Protein AF-A0A962M1P6-F1 (afdb_monomer_lite)

Sequence (74 aa):
IMGANYDSAIMAGGHCGFGLGATPTAVANMEAITRRYGASPQAFLVVPLMGAFFIDFLNALVIQGYLALPVFGF

Radius of gyration: 16.38 Å; chains: 1; bounding box: 33×21×49 Å

Structure (mmCIF, N/CA/C/O backbone):
data_AF-A0A962M1P6-F1
#
_entry.id   AF-A0A962M1P6-F1
#
loop_
_atom_site.group_PDB
_atom_site.id
_atom_site.type_symbol
_atom_site.label_atom_id
_atom_site.label_alt_id
_atom_site.label_comp_id
_atom_site.label_asym_id
_atom_site.label_entity_id
_atom_site.label_seq_id
_atom_site.pdbx_PDB_ins_code
_atom_site.Cartn_x
_atom_site.Cartn_y
_atom_site.Cartn_z
_atom_site.occupancy
_atom_site.B_iso_or_equiv
_atom_site.auth_seq_id
_atom_site.auth_comp_id
_atom_site.auth_asym_id
_atom_site.auth_atom_id
_atom_site.pdbx_PDB_model_num
ATOM 1 N N . ILE A 1 1 ? -17.382 -8.219 -1.202 1.00 72.81 1 ILE A N 1
ATOM 2 C CA . ILE A 1 1 ? -16.145 -8.432 -1.998 1.00 72.81 1 ILE A CA 1
ATOM 3 C C . ILE A 1 1 ? -14.892 -8.098 -1.183 1.00 72.81 1 ILE A C 1
ATOM 5 O O . ILE A 1 1 ? -14.013 -8.938 -1.130 1.00 72.81 1 ILE A O 1
ATOM 9 N N . MET A 1 2 ? -14.823 -6.973 -0.458 1.00 77.69 2 MET A N 1
ATOM 10 C CA . MET A 1 2 ? -13.601 -6.557 0.265 1.00 77.69 2 MET A CA 1
ATOM 11 C C . MET A 1 2 ? -13.280 -7.311 1.581 1.00 77.69 2 MET A C 1
ATOM 13 O O . MET A 1 2 ? -12.407 -6.881 2.307 1.00 77.69 2 MET A O 1
ATOM 17 N N . GLY A 1 3 ? -13.929 -8.430 1.923 1.00 80.44 3 GLY A N 1
ATOM 18 C CA . GLY A 1 3 ? -13.570 -9.214 3.127 1.00 80.44 3 GLY A CA 1
ATOM 19 C C . GLY A 1 3 ? -14.309 -8.860 4.427 1.00 80.44 3 GLY A C 1
ATOM 20 O O . GLY A 1 3 ? -14.053 -9.495 5.439 1.00 80.44 3 GLY A O 1
ATOM 21 N N . ALA A 1 4 ? -15.258 -7.914 4.388 1.00 87.12 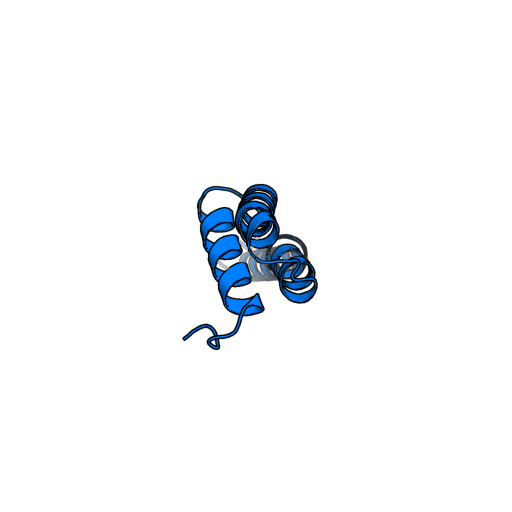4 ALA A N 1
ATOM 22 C CA . ALA A 1 4 ? -16.245 -7.631 5.448 1.00 87.12 4 ALA A CA 1
ATOM 23 C C . ALA A 1 4 ? -15.681 -7.294 6.849 1.00 87.12 4 ALA A C 1
ATOM 25 O O . ALA A 1 4 ? -16.405 -7.377 7.838 1.00 87.12 4 ALA A O 1
ATOM 26 N N . ASN A 1 5 ? -14.424 -6.850 6.926 1.00 92.12 5 ASN A N 1
ATOM 27 C CA . ASN A 1 5 ? -13.741 -6.511 8.178 1.00 92.12 5 ASN A CA 1
ATOM 28 C C . ASN A 1 5 ? -13.447 -5.008 8.268 1.00 92.12 5 ASN A C 1
ATOM 30 O O . ASN A 1 5 ? -13.387 -4.314 7.249 1.00 92.12 5 ASN A O 1
ATOM 34 N N . TYR A 1 6 ? -13.201 -4.500 9.476 1.00 92.31 6 TYR A N 1
ATOM 35 C CA . TYR A 1 6 ? -12.909 -3.080 9.696 1.00 92.31 6 TYR A CA 1
ATOM 36 C C . TYR A 1 6 ? -11.698 -2.583 8.891 1.00 92.31 6 TYR A C 1
ATOM 38 O O . TYR A 1 6 ? -11.787 -1.561 8.212 1.00 92.31 6 TYR A O 1
ATOM 46 N N . ASP A 1 7 ? -10.607 -3.353 8.865 1.00 92.81 7 ASP A N 1
ATOM 47 C CA . ASP A 1 7 ? -9.415 -2.997 8.087 1.00 92.81 7 ASP A CA 1
ATOM 48 C C . ASP A 1 7 ? -9.735 -2.871 6.597 1.00 92.81 7 ASP A C 1
ATOM 50 O O . ASP A 1 7 ? -9.281 -1.943 5.935 1.00 92.81 7 ASP A O 1
ATOM 54 N N . SER A 1 8 ? -10.594 -3.751 6.076 1.00 92.81 8 SER A N 1
ATOM 55 C CA . SER A 1 8 ? -11.020 -3.684 4.680 1.00 92.81 8 SER A CA 1
ATOM 56 C C . SER A 1 8 ? -11.921 -2.493 4.368 1.00 92.81 8 SER A C 1
ATOM 58 O O . SER A 1 8 ? -11.852 -1.948 3.268 1.00 92.81 8 SER A O 1
ATOM 60 N N . ALA A 1 9 ? -12.736 -2.055 5.332 1.00 93.44 9 ALA A N 1
ATOM 61 C CA . ALA A 1 9 ? -13.538 -0.846 5.196 1.00 93.44 9 ALA A CA 1
ATOM 62 C C . ALA A 1 9 ? -12.637 0.395 5.130 1.00 93.44 9 ALA A C 1
ATOM 64 O O . ALA A 1 9 ? -12.855 1.275 4.296 1.00 93.44 9 ALA A O 1
ATOM 65 N N . ILE A 1 10 ? -11.575 0.431 5.941 1.00 94.50 10 ILE A N 1
ATOM 66 C CA .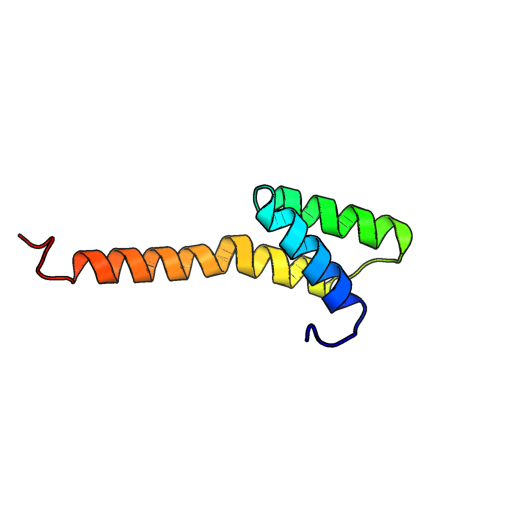 ILE A 1 10 ? -10.573 1.500 5.883 1.00 94.50 10 ILE A CA 1
ATOM 67 C C . ILE A 1 10 ? -9.784 1.437 4.580 1.00 94.50 10 ILE A C 1
ATOM 69 O O . ILE A 1 10 ? -9.611 2.472 3.947 1.00 94.50 10 ILE A O 1
ATOM 73 N N . MET A 1 11 ? -9.348 0.255 4.135 1.00 93.88 11 MET A N 1
ATOM 74 C CA . MET A 1 11 ? -8.666 0.104 2.844 1.00 93.88 11 MET A CA 1
ATOM 75 C C . MET A 1 11 ? -9.553 0.553 1.678 1.00 93.88 11 MET A C 1
ATOM 77 O O . MET A 1 11 ? -9.054 1.190 0.756 1.00 93.88 11 MET A O 1
ATOM 81 N N . ALA A 1 12 ? -10.863 0.293 1.724 1.00 93.44 12 ALA A N 1
ATOM 82 C CA . ALA A 1 12 ? -11.807 0.798 0.727 1.00 93.44 12 ALA A CA 1
ATOM 83 C C . ALA A 1 12 ? -11.919 2.333 0.768 1.00 93.44 12 ALA A C 1
ATOM 85 O O . ALA A 1 12 ? -11.876 2.978 -0.278 1.00 93.44 12 ALA A O 1
ATOM 86 N N . GLY A 1 13 ? -11.984 2.933 1.962 1.00 92.94 13 GLY A N 1
ATOM 87 C CA . GLY A 1 13 ? -11.925 4.390 2.127 1.00 92.94 13 GLY A CA 1
ATOM 88 C C . GLY A 1 13 ? -10.614 4.989 1.606 1.00 92.94 13 GLY A C 1
ATOM 89 O O . GLY A 1 13 ? -10.624 5.982 0.878 1.00 92.94 13 GLY A O 1
ATOM 90 N N . GLY A 1 14 ? -9.490 4.339 1.899 1.00 93.75 14 GLY A N 1
ATOM 91 C CA . GLY A 1 14 ? -8.174 4.682 1.370 1.00 93.75 14 GLY A CA 1
ATOM 92 C C . GLY A 1 14 ? -8.116 4.585 -0.147 1.00 93.75 14 GLY A C 1
ATOM 93 O O . GLY A 1 14 ? -7.632 5.507 -0.787 1.00 93.75 14 GLY A O 1
ATOM 94 N N . HIS A 1 15 ? -8.684 3.538 -0.741 1.00 92.81 15 HIS A N 1
ATOM 95 C CA . HIS A 1 15 ? -8.766 3.386 -2.190 1.00 92.81 15 HIS A CA 1
ATOM 96 C C . HIS A 1 15 ? -9.574 4.515 -2.845 1.00 92.81 15 HIS A C 1
ATOM 98 O O . HIS A 1 15 ? -9.110 5.115 -3.812 1.00 92.81 15 HIS A O 1
ATOM 104 N N . CYS A 1 16 ? -10.730 4.878 -2.279 1.00 93.19 16 CYS A N 1
ATOM 105 C CA . CYS A 1 16 ? -11.489 6.044 -2.736 1.00 93.19 16 CYS A CA 1
ATOM 106 C C . CYS A 1 16 ? -10.671 7.339 -2.610 1.00 93.19 16 CYS A C 1
ATOM 108 O O . CYS A 1 16 ? -10.673 8.160 -3.521 1.00 93.19 16 CYS A O 1
ATOM 110 N N . GLY A 1 17 ? -9.940 7.513 -1.503 1.00 92.62 17 GLY A N 1
ATOM 111 C CA . GLY A 1 17 ? -9.072 8.674 -1.291 1.00 92.62 17 GLY A CA 1
ATOM 112 C C . GLY A 1 17 ? -7.898 8.721 -2.271 1.00 92.62 17 GLY A C 1
ATOM 113 O O . GLY A 1 17 ? -7.560 9.791 -2.768 1.00 92.62 17 GLY A O 1
ATOM 114 N N . PHE A 1 18 ? -7.314 7.568 -2.599 1.00 90.69 18 PHE A N 1
ATOM 115 C CA . PHE A 1 18 ? -6.271 7.435 -3.611 1.00 90.69 18 PHE A CA 1
ATOM 116 C C . PHE A 1 18 ? -6.800 7.822 -4.994 1.00 90.69 18 PHE A C 1
ATOM 118 O O . PHE A 1 18 ? -6.170 8.611 -5.684 1.00 90.69 18 PHE A O 1
ATOM 125 N N . GLY A 1 19 ? -7.989 7.333 -5.367 1.00 89.31 19 GLY A N 1
ATOM 126 C CA . GLY A 1 19 ? -8.621 7.635 -6.655 1.00 89.31 19 GLY A CA 1
ATOM 127 C C . GLY A 1 19 ? -8.962 9.115 -6.865 1.00 89.31 19 GLY A C 1
ATOM 128 O O . GLY A 1 19 ? -9.045 9.562 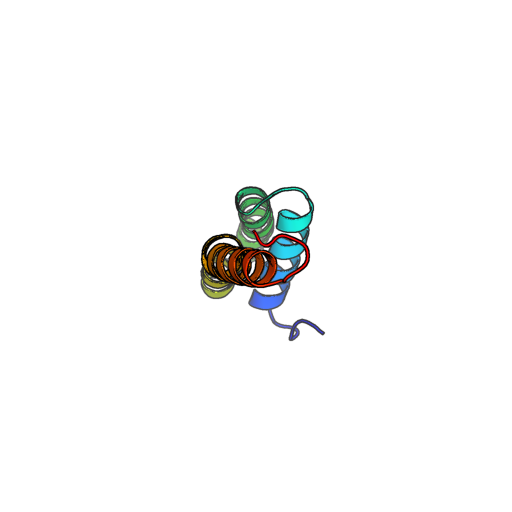-8.004 1.00 89.31 19 GLY A O 1
ATOM 129 N N . LEU A 1 20 ? -9.119 9.889 -5.787 1.00 91.00 20 LEU A N 1
ATOM 130 C CA . LEU A 1 20 ? -9.304 11.344 -5.848 1.00 91.00 20 LEU A CA 1
ATOM 131 C C . LEU A 1 20 ? -7.993 12.121 -6.054 1.00 91.00 20 LEU A C 1
ATOM 133 O O . LEU A 1 20 ? -8.037 13.322 -6.310 1.00 91.00 20 LEU A O 1
ATOM 137 N N . GLY A 1 21 ? -6.834 11.474 -5.923 1.00 89.31 21 GLY A N 1
ATOM 138 C CA . GLY A 1 21 ? -5.543 12.145 -6.006 1.00 89.31 21 GLY A CA 1
ATOM 139 C C . GLY A 1 21 ? -4.368 11.175 -5.983 1.00 89.31 21 GLY A C 1
ATOM 140 O O . GLY A 1 21 ? -3.994 10.621 -7.011 1.00 89.31 21 GLY A O 1
ATOM 141 N N . ALA A 1 22 ? -3.740 11.030 -4.817 1.00 88.81 22 ALA A N 1
ATOM 142 C CA . ALA A 1 22 ? -2.516 10.256 -4.637 1.00 88.81 22 ALA A CA 1
ATOM 143 C C . ALA A 1 22 ? -2.482 9.567 -3.257 1.00 88.81 22 ALA A C 1
ATOM 145 O O . ALA A 1 22 ? -3.418 9.637 -2.461 1.00 88.81 22 ALA A O 1
ATOM 146 N N . THR A 1 23 ? -1.368 8.923 -2.917 1.00 90.31 23 THR A N 1
ATOM 147 C CA . THR A 1 23 ? -1.150 8.304 -1.599 1.00 90.31 23 THR A CA 1
ATOM 148 C C . THR A 1 23 ? -1.487 9.208 -0.395 1.00 90.31 23 THR A C 1
ATOM 150 O O . THR A 1 23 ? -2.144 8.716 0.522 1.00 90.31 23 THR A O 1
ATOM 153 N N . PRO A 1 24 ? -1.153 10.519 -0.353 1.00 90.06 24 PRO A N 1
ATOM 154 C CA . PRO A 1 24 ? -1.534 11.370 0.781 1.00 90.06 24 PRO A CA 1
ATOM 155 C C . PRO A 1 24 ? -3.050 11.572 0.928 1.00 90.06 24 PRO A C 1
ATOM 157 O O . PRO A 1 24 ? -3.540 11.659 2.053 1.00 90.06 24 PRO A O 1
ATOM 160 N N . THR A 1 25 ? -3.818 11.600 -0.168 1.00 93.19 25 THR A N 1
ATOM 161 C CA . THR A 1 25 ? -5.286 11.718 -0.097 1.00 93.19 25 THR A CA 1
ATOM 162 C C . THR A 1 25 ? -5.931 10.406 0.350 1.00 93.19 25 THR A C 1
ATOM 164 O O . THR A 1 25 ? -6.928 10.428 1.071 1.00 93.19 25 THR A O 1
ATOM 167 N N . ALA A 1 26 ? -5.323 9.263 0.015 1.00 93.75 26 ALA A N 1
ATOM 168 C CA . ALA A 1 26 ? -5.693 7.958 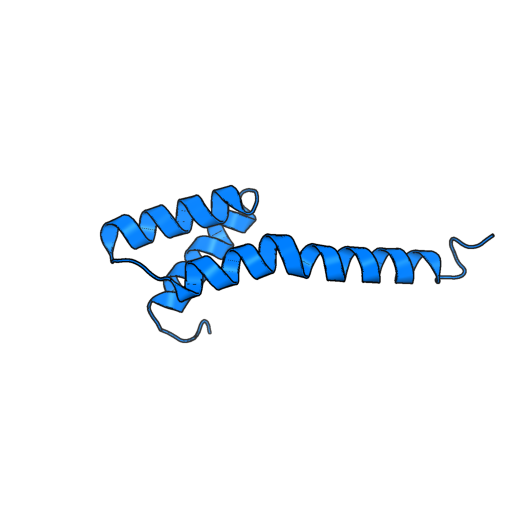0.565 1.00 93.75 26 ALA A CA 1
ATOM 169 C C . ALA A 1 26 ? -5.544 7.929 2.091 1.00 93.75 26 ALA A C 1
ATOM 171 O O . ALA A 1 26 ? -6.492 7.599 2.804 1.00 93.75 26 ALA A O 1
ATOM 172 N N . VAL A 1 27 ? -4.374 8.343 2.588 1.00 93.44 27 VAL A N 1
ATOM 173 C CA . VAL A 1 27 ? -4.071 8.393 4.024 1.00 93.44 27 VAL A CA 1
ATOM 174 C C . VAL A 1 27 ? -5.007 9.362 4.746 1.00 93.44 27 VAL A C 1
ATOM 176 O O . VAL A 1 27 ? -5.565 8.999 5.777 1.00 93.44 27 VAL A O 1
ATOM 179 N N . ALA A 1 28 ? -5.273 10.544 4.180 1.00 94.56 28 ALA A N 1
ATOM 180 C CA . ALA A 1 28 ? -6.216 11.502 4.757 1.00 94.56 28 ALA A CA 1
ATOM 181 C C . ALA A 1 28 ? -7.640 10.927 4.891 1.00 94.56 28 ALA A C 1
ATOM 183 O O . ALA A 1 28 ? -8.310 11.146 5.901 1.00 94.56 28 ALA A O 1
ATOM 184 N N . ASN A 1 29 ? -8.102 10.153 3.904 1.00 94.25 29 ASN A N 1
ATOM 185 C CA . ASN A 1 29 ? -9.429 9.540 3.957 1.00 94.25 29 ASN A CA 1
ATOM 186 C C . ASN A 1 29 ? -9.489 8.392 4.979 1.00 94.25 29 ASN A C 1
ATOM 188 O O . ASN A 1 29 ? -10.462 8.246 5.718 1.00 94.25 29 ASN A O 1
ATOM 192 N N . MET A 1 30 ? -8.416 7.607 5.077 1.00 94.69 30 MET A N 1
ATOM 193 C CA . MET A 1 30 ? -8.280 6.577 6.107 1.00 94.69 30 MET A CA 1
ATOM 194 C C . MET A 1 30 ? -8.232 7.190 7.508 1.00 94.69 30 MET A C 1
ATOM 196 O O . MET A 1 30 ? -8.875 6.664 8.412 1.00 94.69 30 MET A O 1
ATOM 200 N N . GLU A 1 31 ? -7.546 8.325 7.680 1.00 94.69 31 GLU A N 1
ATOM 201 C CA . GLU A 1 31 ? -7.531 9.085 8.933 1.00 94.69 31 GLU A CA 1
ATOM 202 C C . GLU A 1 31 ? -8.917 9.599 9.318 1.00 94.69 31 GLU A C 1
ATOM 204 O O . GLU A 1 31 ? -9.285 9.552 10.491 1.00 94.69 31 GLU A O 1
ATOM 209 N N . ALA A 1 32 ? -9.713 10.071 8.357 1.00 94.25 32 ALA A N 1
ATOM 210 C CA . ALA A 1 32 ? -11.071 10.528 8.636 1.00 94.25 32 ALA A CA 1
ATOM 211 C C . ALA A 1 32 ? -11.940 9.407 9.239 1.00 94.25 32 ALA A C 1
ATOM 213 O O . ALA A 1 32 ? -12.732 9.656 10.150 1.00 94.25 32 ALA A O 1
ATOM 214 N N . ILE A 1 33 ? -11.752 8.164 8.780 1.00 93.69 33 ILE A N 1
ATOM 215 C CA . ILE A 1 33 ? -12.451 6.985 9.303 1.00 93.69 33 ILE A CA 1
ATOM 216 C C . ILE A 1 33 ? -11.862 6.568 10.658 1.00 93.69 33 ILE A C 1
ATOM 218 O O . ILE A 1 33 ? -12.607 6.411 11.629 1.00 93.69 33 ILE A O 1
ATOM 222 N N . THR A 1 34 ? -10.535 6.434 10.771 1.00 94.19 34 THR A N 1
ATOM 223 C CA . THR A 1 34 ? -9.904 5.966 12.016 1.00 94.19 34 THR A CA 1
ATOM 224 C C . THR A 1 34 ? -10.074 6.933 13.180 1.00 94.19 34 THR A C 1
ATOM 226 O O . THR A 1 34 ? -10.187 6.484 14.320 1.00 94.19 34 THR A O 1
ATOM 229 N N . ARG A 1 35 ? -10.183 8.245 12.924 1.00 94.62 35 ARG A N 1
ATOM 230 C CA . ARG A 1 35 ? -10.506 9.247 13.956 1.00 94.62 35 ARG A CA 1
ATOM 231 C C . ARG A 1 35 ? -11.857 8.998 14.628 1.00 94.62 35 ARG A C 1
ATOM 233 O O . ARG A 1 35 ? -12.032 9.393 15.775 1.00 94.62 35 ARG A O 1
ATOM 240 N N . ARG A 1 36 ? -12.810 8.363 13.935 1.00 93.00 36 ARG A N 1
ATOM 241 C CA . ARG A 1 36 ? -14.164 8.106 14.450 1.00 93.00 36 ARG A CA 1
ATOM 242 C C . ARG A 1 36 ? -14.368 6.680 14.961 1.00 93.00 36 ARG A C 1
ATOM 244 O O . ARG A 1 36 ? -15.164 6.492 15.876 1.00 93.00 36 ARG A O 1
ATOM 251 N N . TYR A 1 37 ? -13.678 5.697 14.384 1.00 91.56 37 TYR A N 1
ATOM 252 C CA . TYR A 1 37 ? -13.940 4.273 14.635 1.00 91.56 37 TYR A CA 1
ATOM 253 C C . TYR A 1 37 ? -12.741 3.492 15.204 1.00 91.56 37 TYR A C 1
ATOM 255 O O . TYR A 1 37 ? -12.872 2.309 15.501 1.00 91.56 37 TYR A O 1
ATOM 263 N N . GLY A 1 38 ? -11.593 4.146 15.413 1.00 91.75 38 GLY A N 1
ATOM 264 C CA . GLY A 1 38 ? -10.387 3.542 15.988 1.00 91.75 38 GLY A CA 1
ATOM 265 C C . GLY A 1 38 ? -9.291 3.264 14.957 1.00 91.75 38 GLY A C 1
ATOM 266 O O . GLY A 1 38 ? -9.515 3.284 13.749 1.00 91.75 38 GLY A O 1
ATOM 267 N N . ALA A 1 39 ? -8.065 3.029 15.421 1.00 91.75 39 ALA A N 1
ATOM 268 C CA . ALA A 1 39 ? -6.915 2.847 14.537 1.00 91.75 39 ALA A CA 1
ATOM 269 C C . ALA A 1 39 ? -6.948 1.502 13.784 1.00 91.75 39 ALA A C 1
ATOM 271 O O . ALA A 1 39 ? -7.416 0.497 14.311 1.00 91.75 39 ALA A O 1
ATOM 272 N N . SER A 1 40 ? -6.379 1.477 12.574 1.00 90.94 40 SER A N 1
ATOM 273 C CA . SER A 1 40 ? -6.111 0.250 11.807 1.00 90.94 40 SER A CA 1
ATOM 274 C C . SER A 1 40 ? -4.670 0.262 11.291 1.00 90.94 40 SER A C 1
ATOM 276 O O . SER A 1 40 ? -4.384 0.820 10.227 1.00 90.94 40 SER A O 1
ATOM 278 N N . PRO A 1 41 ? -3.731 -0.339 12.038 1.00 90.44 41 PRO A N 1
ATOM 279 C CA . PRO A 1 41 ? -2.332 -0.410 11.627 1.00 90.44 41 PRO A CA 1
ATOM 280 C C . PRO A 1 41 ? -2.140 -1.198 10.327 1.00 90.44 41 PRO A C 1
ATOM 282 O O . PRO A 1 41 ? -1.303 -0.833 9.505 1.00 90.44 41 PRO A O 1
ATOM 285 N N . GLN A 1 42 ? -2.937 -2.252 10.106 1.00 91.88 42 GLN A N 1
ATOM 286 C CA . GLN A 1 42 ? -2.833 -3.063 8.892 1.00 91.88 42 GLN A CA 1
ATOM 287 C C . GLN A 1 42 ? -3.188 -2.258 7.642 1.00 91.88 42 GLN A C 1
ATOM 289 O O . GLN A 1 42 ? -2.440 -2.292 6.667 1.00 91.88 42 GLN A O 1
ATOM 294 N N . ALA A 1 43 ? -4.286 -1.497 7.664 1.00 90.44 43 ALA A N 1
ATOM 295 C CA . ALA A 1 43 ? -4.669 -0.684 6.516 1.00 90.44 43 ALA A CA 1
ATOM 296 C C . ALA A 1 43 ? -3.622 0.404 6.230 1.00 90.44 43 ALA A C 1
ATOM 298 O O . ALA A 1 43 ? -3.223 0.581 5.078 1.00 90.44 43 ALA A O 1
ATOM 299 N N . PHE A 1 44 ? -3.126 1.074 7.277 1.00 91.31 44 PHE A N 1
ATOM 300 C CA . PHE A 1 44 ? -2.103 2.121 7.168 1.00 91.31 44 PHE A CA 1
ATOM 301 C C . PHE A 1 44 ? -0.730 1.614 6.715 1.00 91.31 44 PHE A C 1
ATOM 303 O O . PHE A 1 44 ? 0.050 2.405 6.199 1.00 91.31 44 PHE A O 1
ATOM 310 N N . LEU A 1 45 ? -0.432 0.321 6.857 1.00 92.62 45 LEU A N 1
ATOM 311 C CA . LEU A 1 45 ? 0.776 -0.279 6.291 1.00 92.62 45 LEU A CA 1
ATOM 312 C C . LEU A 1 45 ? 0.574 -0.671 4.821 1.00 92.62 45 LEU A C 1
ATOM 314 O O . LEU A 1 45 ? 1.404 -0.367 3.968 1.00 92.62 45 LEU A O 1
ATOM 318 N N . VAL A 1 46 ? -0.535 -1.349 4.518 1.00 91.88 46 VAL A N 1
ATOM 319 C CA . VAL A 1 46 ? -0.767 -1.959 3.201 1.00 91.88 46 VAL A CA 1
ATOM 320 C C . VAL A 1 46 ? -1.032 -0.911 2.121 1.00 91.88 46 VAL A C 1
ATOM 322 O O . VAL A 1 46 ? -0.488 -1.024 1.024 1.00 91.88 46 VAL A O 1
ATOM 325 N N . VAL A 1 47 ? -1.843 0.116 2.405 1.00 90.94 47 VAL A N 1
ATOM 326 C CA . VAL A 1 47 ? -2.242 1.107 1.388 1.00 90.94 47 VAL A CA 1
ATOM 327 C C . VAL A 1 47 ? -1.043 1.920 0.871 1.00 90.94 47 VAL A C 1
ATOM 329 O O . VAL A 1 47 ? -0.880 1.993 -0.348 1.00 90.94 47 VAL A O 1
ATOM 332 N N . PRO A 1 48 ? -0.151 2.469 1.722 1.00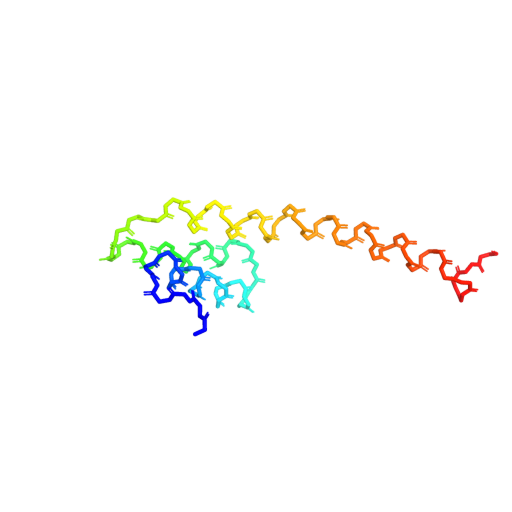 88.00 48 PRO A N 1
ATOM 333 C CA . PRO A 1 48 ? 1.053 3.149 1.243 1.00 88.00 48 PRO A CA 1
ATOM 334 C C . PRO A 1 48 ? 2.039 2.209 0.549 1.00 88.00 48 PRO A C 1
ATOM 336 O O . PRO A 1 48 ? 2.644 2.599 -0.445 1.00 88.00 48 PRO A O 1
ATOM 339 N N . LEU A 1 49 ? 2.183 0.966 1.024 1.00 92.56 49 LEU A N 1
ATOM 340 C CA . LEU A 1 49 ? 3.058 -0.020 0.386 1.00 92.56 49 LEU A CA 1
ATOM 341 C C . LEU A 1 49 ? 2.613 -0.295 -1.061 1.00 92.56 49 LEU A C 1
ATOM 343 O O . LEU A 1 49 ? 3.441 -0.325 -1.968 1.00 92.56 49 LEU A O 1
ATOM 347 N N . MET A 1 50 ? 1.303 -0.419 -1.294 1.00 90.69 50 MET A N 1
ATOM 348 C CA . MET A 1 50 ? 0.741 -0.528 -2.645 1.00 90.69 50 MET A CA 1
ATOM 349 C C . MET A 1 50 ? 0.931 0.752 -3.461 1.00 90.69 50 MET A C 1
ATOM 351 O O . MET A 1 50 ? 1.370 0.675 -4.603 1.00 90.69 50 MET A O 1
ATOM 355 N N . GLY A 1 51 ? 0.618 1.915 -2.883 1.00 85.00 51 GLY A N 1
ATOM 356 C CA . GLY A 1 51 ? 0.601 3.200 -3.591 1.00 85.00 51 GLY A CA 1
ATOM 357 C C . GLY A 1 51 ? 1.964 3.861 -3.818 1.00 85.00 51 GLY A C 1
ATOM 358 O O . GLY A 1 51 ? 2.043 4.806 -4.593 1.00 85.00 51 GLY A O 1
ATOM 359 N N . ALA A 1 52 ? 3.022 3.417 -3.142 1.00 86.94 52 ALA A N 1
ATOM 360 C CA . ALA A 1 52 ? 4.370 3.961 -3.311 1.00 86.94 52 ALA A CA 1
ATOM 361 C C . ALA A 1 52 ? 5.347 2.891 -3.808 1.00 86.94 52 ALA A C 1
ATOM 363 O O . ALA A 1 52 ? 5.939 3.041 -4.864 1.00 86.94 52 ALA A O 1
ATOM 364 N N . PHE A 1 53 ? 5.474 1.775 -3.091 1.00 89.75 53 PHE A N 1
ATOM 365 C CA . PHE A 1 53 ? 6.537 0.805 -3.360 1.00 89.75 53 PHE A CA 1
ATOM 366 C C . PHE A 1 53 ? 6.228 -0.129 -4.536 1.00 89.75 53 PHE A C 1
ATOM 368 O O . PHE A 1 53 ? 7.045 -0.297 -5.438 1.00 89.75 53 PHE A O 1
ATOM 375 N N . PHE A 1 54 ? 5.045 -0.749 -4.564 1.00 92.19 54 PHE A N 1
ATOM 376 C CA . PHE A 1 54 ? 4.719 -1.696 -5.638 1.00 92.19 54 PHE A CA 1
ATOM 377 C C . PHE A 1 54 ? 4.490 -1.024 -6.993 1.00 92.19 54 PHE A C 1
ATOM 379 O O . PHE A 1 54 ? 4.781 -1.628 -8.028 1.00 92.19 54 PHE A O 1
ATOM 386 N N . ILE A 1 55 ? 4.018 0.225 -6.994 1.00 90.69 55 ILE A N 1
ATOM 387 C CA . ILE A 1 55 ? 3.897 1.016 -8.221 1.00 90.69 55 ILE A CA 1
ATOM 388 C C . ILE A 1 55 ? 5.268 1.218 -8.874 1.00 90.69 55 ILE A C 1
ATOM 390 O O . ILE A 1 55 ? 5.354 1.095 -10.093 1.00 90.69 55 ILE A O 1
ATOM 394 N N . ASP A 1 56 ? 6.338 1.420 -8.101 1.00 92.50 56 ASP A N 1
ATOM 395 C CA . ASP A 1 56 ? 7.688 1.572 -8.657 1.00 92.50 56 ASP A CA 1
ATOM 396 C C . ASP A 1 56 ? 8.171 0.298 -9.368 1.00 92.50 56 ASP A C 1
ATOM 398 O O . ASP A 1 56 ? 8.718 0.373 -10.470 1.00 92.50 56 ASP A O 1
ATOM 402 N N . PHE A 1 57 ? 7.906 -0.886 -8.802 1.00 93.62 57 PHE A N 1
ATOM 403 C CA . PHE A 1 57 ? 8.229 -2.158 -9.462 1.00 93.62 57 PHE A CA 1
ATOM 404 C C . PHE A 1 57 ? 7.466 -2.353 -10.767 1.00 93.62 57 PHE A C 1
ATOM 406 O O . PHE A 1 57 ? 8.057 -2.739 -11.776 1.00 93.62 57 PHE A O 1
ATOM 413 N N . LEU A 1 58 ? 6.157 -2.096 -10.752 1.00 94.88 58 LEU A N 1
ATOM 414 C CA . LEU A 1 58 ? 5.331 -2.197 -11.952 1.00 94.88 58 LEU A CA 1
ATOM 415 C C . LEU A 1 58 ? 5.790 -1.198 -13.009 1.00 94.88 58 LEU A C 1
ATOM 417 O O . LEU A 1 58 ? 5.896 -1.562 -14.174 1.00 94.88 58 LEU A O 1
ATOM 421 N N . ASN A 1 59 ? 6.118 0.027 -12.607 1.00 93.31 59 ASN A N 1
ATOM 422 C CA . ASN A 1 59 ? 6.626 1.045 -13.510 1.00 93.31 59 ASN A CA 1
ATOM 423 C C . ASN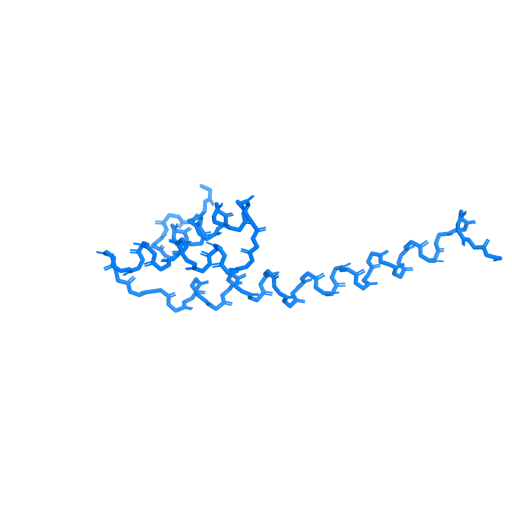 A 1 59 ? 7.948 0.605 -14.161 1.00 93.31 59 ASN A C 1
ATOM 425 O O . ASN A 1 59 ? 8.066 0.622 -15.384 1.00 93.31 59 ASN A O 1
ATOM 429 N N . ALA A 1 60 ? 8.909 0.110 -13.374 1.00 94.31 60 ALA A N 1
ATOM 430 C CA . ALA A 1 60 ? 10.172 -0.412 -13.895 1.00 94.31 60 ALA A CA 1
ATOM 431 C C . ALA A 1 60 ? 9.965 -1.579 -14.877 1.00 94.31 60 ALA A C 1
ATOM 433 O O . ALA A 1 60 ? 10.569 -1.593 -15.950 1.00 94.31 60 ALA A O 1
ATOM 434 N N . LEU A 1 61 ? 9.085 -2.527 -14.540 1.00 94.50 61 LEU A N 1
ATOM 435 C CA . LEU A 1 61 ? 8.756 -3.668 -15.396 1.00 94.50 61 LEU A CA 1
ATOM 436 C C . LEU A 1 61 ? 8.078 -3.228 -16.698 1.00 94.50 61 LEU A C 1
ATOM 438 O O . LEU A 1 61 ? 8.430 -3.711 -17.771 1.00 94.50 61 LEU A O 1
ATOM 442 N N . VAL A 1 62 ? 7.124 -2.301 -16.616 1.00 94.19 62 VAL A N 1
ATOM 443 C CA . VAL A 1 62 ? 6.410 -1.765 -17.777 1.00 94.19 62 VAL A CA 1
ATOM 444 C C . VAL A 1 62 ? 7.380 -1.029 -18.695 1.00 94.19 62 VAL A C 1
ATOM 446 O O . VAL A 1 62 ? 7.411 -1.326 -19.885 1.00 94.19 62 VAL A O 1
ATOM 449 N N . ILE A 1 63 ? 8.223 -0.138 -18.166 1.00 93.12 63 ILE A N 1
ATOM 450 C CA . ILE A 1 63 ? 9.233 0.576 -18.960 1.00 93.12 63 ILE A CA 1
ATOM 451 C C . ILE A 1 63 ? 10.206 -0.409 -19.617 1.00 93.12 63 ILE A C 1
ATOM 453 O O . ILE A 1 63 ? 10.432 -0.319 -20.822 1.00 93.12 63 ILE A O 1
ATOM 457 N N . GLN A 1 64 ? 10.752 -1.373 -18.868 1.00 90.44 64 GLN A N 1
ATOM 458 C CA . GLN A 1 64 ? 11.642 -2.393 -19.434 1.00 90.44 64 GLN A CA 1
ATOM 459 C C . GLN A 1 64 ? 10.946 -3.225 -20.517 1.00 90.44 64 GLN A C 1
ATOM 461 O O . GLN A 1 64 ? 11.543 -3.492 -21.557 1.00 90.44 64 GLN A O 1
ATOM 466 N N . GLY A 1 65 ? 9.678 -3.589 -20.314 1.00 91.50 65 GLY A N 1
ATOM 467 C CA . GLY A 1 65 ? 8.874 -4.300 -21.305 1.00 91.50 65 GLY A CA 1
ATOM 468 C C . GLY A 1 65 ? 8.641 -3.482 -22.578 1.00 91.50 65 GLY A C 1
ATOM 469 O O . GLY A 1 65 ? 8.793 -4.011 -23.676 1.00 91.50 65 GLY A O 1
ATOM 470 N N . TYR A 1 66 ? 8.336 -2.187 -22.446 1.00 88.69 66 TYR A N 1
ATOM 471 C CA . TYR A 1 66 ? 8.190 -1.273 -23.584 1.00 88.69 66 TYR A CA 1
ATOM 472 C C . TYR A 1 66 ? 9.505 -1.057 -24.340 1.00 88.69 66 TYR A C 1
ATOM 474 O O . TYR A 1 66 ? 9.486 -1.014 -25.566 1.00 88.69 66 TYR A O 1
ATOM 482 N N . LEU A 1 67 ? 10.641 -0.973 -23.643 1.00 86.75 67 LEU A N 1
ATOM 483 C CA . LEU A 1 67 ? 11.964 -0.870 -24.273 1.00 86.75 67 LEU A CA 1
ATOM 484 C C . LEU A 1 67 ? 12.389 -2.166 -24.979 1.00 86.75 67 LEU A C 1
ATOM 486 O O . LEU A 1 67 ? 13.123 -2.114 -25.960 1.00 86.75 67 LEU A O 1
ATOM 490 N N . ALA A 1 68 ? 11.928 -3.324 -24.504 1.00 84.38 68 ALA A N 1
ATOM 491 C CA . ALA A 1 68 ? 12.194 -4.616 -25.133 1.00 84.38 68 ALA A CA 1
ATOM 492 C C . ALA A 1 68 ? 11.309 -4.893 -26.366 1.00 84.38 68 ALA A C 1
ATOM 494 O O . ALA A 1 68 ? 11.569 -5.845 -27.105 1.00 84.38 68 ALA A O 1
ATOM 495 N N . LEU A 1 69 ? 10.256 -4.096 -26.598 1.00 81.62 69 LEU A N 1
ATOM 496 C CA . LEU A 1 69 ? 9.376 -4.247 -27.754 1.00 81.62 69 LEU A CA 1
ATOM 497 C C . LEU A 1 69 ? 10.059 -3.706 -29.028 1.00 81.62 69 LEU A C 1
ATOM 499 O O . LEU A 1 69 ? 10.433 -2.532 -29.075 1.00 81.62 69 LEU A O 1
ATOM 503 N N . PRO A 1 70 ? 10.130 -4.499 -30.115 1.00 68.50 70 PRO A N 1
ATOM 504 C CA . PRO A 1 70 ? 10.829 -4.133 -31.354 1.00 68.50 70 PRO A CA 1
ATOM 505 C C . PRO A 1 70 ? 10.206 -2.952 -32.124 1.00 68.50 70 PRO A C 1
ATOM 507 O O . PRO A 1 70 ? 10.747 -2.533 -33.138 1.00 68.50 70 PRO A O 1
ATOM 510 N N . VAL A 1 71 ? 9.078 -2.401 -31.658 1.00 69.12 71 VAL A N 1
ATOM 511 C CA . VAL A 1 71 ? 8.425 -1.200 -32.218 1.00 69.12 71 VAL A CA 1
ATOM 512 C C . VAL A 1 71 ? 9.130 0.100 -31.804 1.00 69.12 71 VAL A C 1
ATOM 514 O O . VAL A 1 71 ? 9.040 1.089 -32.525 1.00 69.12 71 VAL A O 1
ATOM 517 N N . PHE A 1 72 ? 9.840 0.105 -30.671 1.00 64.06 72 PHE A N 1
ATOM 518 C CA . PHE A 1 72 ? 10.589 1.264 -30.162 1.00 64.06 72 PHE A CA 1
ATOM 519 C C . PHE A 1 72 ? 12.113 1.040 -30.163 1.00 64.06 72 PHE A C 1
ATOM 521 O O . PHE A 1 72 ? 12.855 1.854 -29.614 1.00 64.06 72 PHE A O 1
ATOM 528 N N . GLY A 1 73 ? 12.578 -0.058 -30.767 1.00 61.00 73 GLY A N 1
ATOM 529 C CA . GLY A 1 73 ? 13.995 -0.392 -30.880 1.00 61.00 73 GLY A CA 1
ATOM 530 C C . GLY A 1 73 ? 14.703 0.397 -31.983 1.00 61.00 73 GLY A C 1
ATOM 531 O O . GLY A 1 73 ? 14.173 0.554 -33.084 1.00 61.00 73 GLY A O 1
ATOM 532 N N . PHE A 1 74 ? 15.911 0.864 -31.663 1.00 52.50 74 PHE A N 1
ATOM 533 C CA . PHE A 1 74 ? 17.007 0.943 -32.630 1.00 52.50 74 PHE A CA 1
ATOM 534 C C . PHE A 1 74 ? 17.353 -0.458 -33.147 1.00 52.50 74 PHE A C 1
ATOM 536 O O . PHE A 1 74 ? 17.191 -1.422 -32.360 1.00 52.50 74 PHE A O 1
#

Foldseek 3Di:
DQPPDPLSVLLVQLVVLPVVPANVRSVVSSCVVCVPVNDDPPNVVPSCCVRPPVVVVVVVVVVVVVAPDPVPDD

Secondary structure (DSSP, 8-state):
---SSHHHHHHHHHHHHHHTSSHHHHHHHHHHHHHHH---HHHHHHHHIIIIIIHHHHHHHHHHHHHHSTTS--

pLDDT: mean 89.15, std 8.19, range [52.5, 94.88]